Protein AF-A0A2V6ZAP8-F1 (afdb_monomer)

Solvent-accessible surface area (backbone atoms only — not comparable to full-atom values): 6050 Å² total; per-residue (Å²): 115,69,69,61,53,53,50,52,52,52,52,53,52,51,53,51,50,52,64,73,68,45,76,82,75,75,70,78,82,63,85,67,80,72,72,81,80,73,87,78,86,83,89,86,82,85,69,95,63,78,76,60,98,58,85,46,51,88,80,44,82,43,70,82,37,39,64,78,39,46,88,80,50,93,66,96,74,78,89,58,90,85,58,84,81,133

Structure (mmCIF, N/CA/C/O backbone):
data_AF-A0A2V6ZAP8-F1
#
_entry.id   AF-A0A2V6ZAP8-F1
#
loop_
_atom_site.group_PDB
_atom_site.id
_atom_site.type_symbol
_atom_site.label_atom_id
_atom_site.label_alt_id
_atom_site.label_comp_id
_atom_site.label_asym_id
_atom_site.label_entity_id
_atom_site.label_seq_id
_atom_site.pdbx_PDB_ins_code
_atom_site.Cartn_x
_atom_site.Cartn_y
_atom_site.Cartn_z
_atom_site.occupancy
_atom_site.B_iso_or_equiv
_atom_site.auth_seq_id
_atom_site.auth_comp_id
_atom_site.auth_asym_id
_atom_site.auth_atom_id
_atom_site.pdbx_PDB_model_num
ATOM 1 N N . MET A 1 1 ? -11.381 -12.088 62.389 1.00 58.28 1 MET A N 1
ATOM 2 C CA . MET A 1 1 ? -10.628 -11.096 61.579 1.00 58.28 1 MET A CA 1
ATOM 3 C C . MET A 1 1 ? -9.669 -11.711 60.554 1.00 58.28 1 MET A C 1
ATOM 5 O O . MET A 1 1 ? -9.601 -11.186 59.454 1.00 58.28 1 MET A O 1
ATOM 9 N N . SER A 1 2 ? -8.969 -12.817 60.849 1.00 64.56 2 SER A N 1
ATOM 10 C CA . SER A 1 2 ? -8.025 -13.454 59.903 1.00 64.56 2 SER A CA 1
ATOM 11 C C . SER A 1 2 ? -8.686 -13.994 58.616 1.00 64.56 2 SER A C 1
ATOM 13 O O . SER A 1 2 ? -8.232 -13.697 57.517 1.00 64.56 2 SER A O 1
ATOM 15 N N . ARG A 1 3 ? -9.840 -14.670 58.724 1.00 72.38 3 ARG A N 1
ATOM 16 C CA . ARG A 1 3 ? -10.547 -15.267 57.568 1.00 72.38 3 ARG A CA 1
ATOM 17 C C . ARG A 1 3 ? -11.0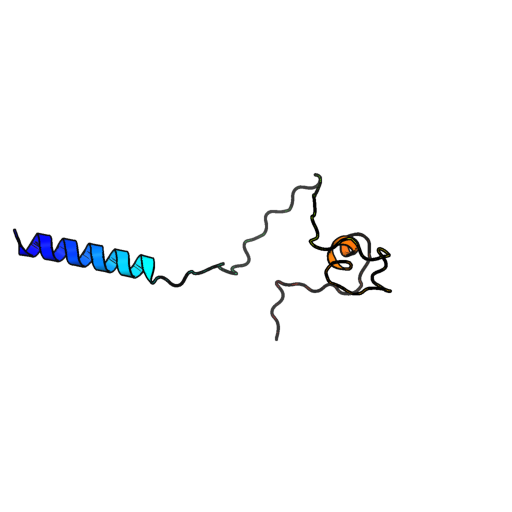28 -14.245 56.526 1.00 72.38 3 ARG A C 1
ATOM 19 O O . ARG A 1 3 ? -10.965 -14.513 55.336 1.00 72.38 3 ARG A O 1
ATOM 26 N N . VAL A 1 4 ? -11.445 -13.057 56.974 1.00 75.50 4 VAL A N 1
ATOM 27 C CA . VAL A 1 4 ? -11.901 -11.962 56.094 1.00 75.50 4 VAL A CA 1
ATOM 28 C C . VAL A 1 4 ? -10.730 -11.354 55.320 1.00 75.50 4 VAL A C 1
ATOM 30 O O . VAL A 1 4 ? -10.856 -11.058 54.137 1.00 75.50 4 VAL A O 1
ATOM 33 N N . ARG A 1 5 ? -9.563 -11.222 55.963 1.00 75.56 5 ARG A N 1
ATOM 34 C CA . ARG A 1 5 ? -8.342 -10.719 55.318 1.00 75.56 5 ARG A CA 1
ATOM 35 C C . ARG A 1 5 ? -7.788 -11.710 54.294 1.00 75.56 5 ARG A C 1
ATOM 37 O O . ARG A 1 5 ? -7.366 -11.289 53.225 1.00 75.56 5 ARG A O 1
ATOM 44 N N . ILE A 1 6 ? -7.851 -13.010 54.590 1.00 79.12 6 ILE A N 1
ATOM 45 C CA . ILE A 1 6 ? -7.459 -14.074 53.652 1.00 79.12 6 ILE A CA 1
ATOM 46 C C . ILE A 1 6 ? -8.393 -14.092 52.434 1.00 79.12 6 ILE A C 1
ATOM 48 O O . ILE A 1 6 ? -7.915 -14.164 51.306 1.00 79.12 6 ILE A O 1
ATOM 52 N N . ALA A 1 7 ? -9.706 -13.944 52.643 1.00 79.00 7 ALA A N 1
ATOM 53 C CA . ALA A 1 7 ? -10.671 -13.860 51.548 1.00 79.00 7 ALA A CA 1
ATOM 54 C C . ALA A 1 7 ? -10.406 -12.643 50.641 1.00 79.00 7 ALA A C 1
ATOM 56 O O . ALA A 1 7 ? -10.321 -12.792 49.425 1.00 79.00 7 ALA A O 1
ATOM 57 N N . LEU A 1 8 ? -10.179 -11.460 51.221 1.00 81.50 8 LEU A N 1
ATOM 58 C CA . LEU A 1 8 ? -9.847 -10.248 50.462 1.00 81.50 8 LEU A CA 1
ATOM 59 C C . LEU A 1 8 ? -8.554 -10.395 49.649 1.00 81.5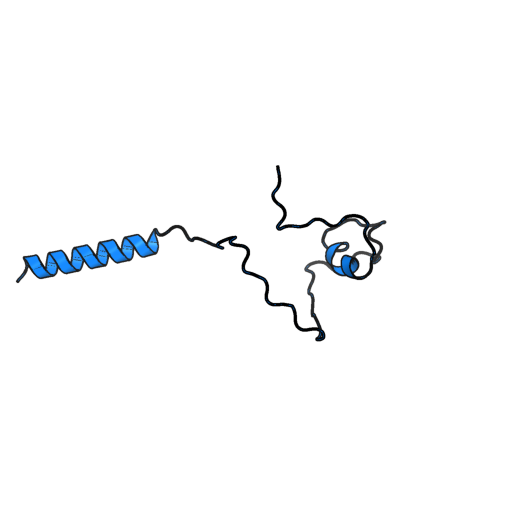0 8 LEU A C 1
ATOM 61 O O . LEU A 1 8 ? -8.535 -10.019 48.482 1.00 81.50 8 LEU A O 1
ATOM 65 N N . LEU A 1 9 ? -7.510 -10.990 50.234 1.00 83.88 9 LEU A N 1
ATOM 66 C CA . LEU A 1 9 ? -6.250 -11.262 49.535 1.00 83.88 9 LEU A CA 1
ATOM 67 C C . LEU A 1 9 ? -6.428 -12.263 48.387 1.00 83.88 9 LEU A C 1
ATOM 69 O O . LEU A 1 9 ? -5.850 -12.086 47.321 1.00 83.88 9 LEU A O 1
ATOM 73 N N . SER A 1 10 ? -7.251 -13.298 48.567 1.00 79.81 10 SER A N 1
ATOM 74 C CA . SER A 1 10 ? -7.518 -14.261 47.492 1.00 79.81 10 SER A CA 1
ATOM 75 C C . SER A 1 10 ? -8.274 -13.636 46.315 1.00 79.81 10 SER A C 1
ATOM 77 O O . SER A 1 10 ? -7.968 -13.935 45.163 1.00 79.81 10 SER A O 1
ATOM 79 N N . ILE A 1 11 ? -9.200 -12.710 46.587 1.00 85.81 11 ILE A N 1
ATOM 80 C CA . ILE A 1 11 ? -9.972 -12.003 45.557 1.00 85.81 11 ILE A CA 1
ATOM 81 C C . ILE A 1 11 ? -9.073 -11.046 44.769 1.00 85.81 11 ILE A C 1
ATOM 83 O O . ILE A 1 11 ? -9.156 -11.003 43.543 1.00 85.81 11 ILE A O 1
ATOM 87 N N . THR A 1 12 ? -8.186 -10.307 45.443 1.00 85.50 12 THR A N 1
ATOM 88 C CA . THR A 1 12 ? -7.265 -9.388 44.759 1.00 85.50 12 THR A CA 1
ATOM 89 C C . THR A 1 12 ? -6.238 -10.129 43.911 1.00 85.50 12 THR A C 1
ATOM 91 O O . THR A 1 12 ? -5.954 -9.696 42.796 1.00 85.50 12 THR A O 1
ATOM 94 N N . ILE A 1 13 ? -5.729 -11.272 44.383 1.00 87.56 13 ILE A N 1
ATOM 95 C CA . ILE A 1 13 ? -4.815 -12.120 43.606 1.00 87.56 13 ILE A CA 1
ATOM 96 C C . ILE A 1 13 ? -5.521 -12.685 42.368 1.00 87.56 13 ILE A C 1
ATOM 98 O O . ILE A 1 13 ? -4.955 -12.651 41.277 1.00 87.56 13 ILE A O 1
ATOM 102 N N . LEU A 1 14 ? -6.765 -13.154 42.508 1.00 86.12 14 LEU A N 1
ATOM 103 C CA . LEU A 1 14 ? -7.525 -13.702 41.384 1.00 86.12 14 LEU A CA 1
ATOM 104 C C . LEU A 1 14 ? -7.862 -12.624 40.340 1.00 86.12 14 LEU A C 1
ATOM 106 O O . LEU A 1 14 ? -7.755 -12.876 39.142 1.00 86.12 14 LEU A O 1
ATOM 110 N N . ALA A 1 15 ? -8.198 -11.410 40.784 1.00 83.00 15 ALA A N 1
ATOM 111 C CA . ALA A 1 15 ? -8.442 -10.272 39.901 1.00 83.00 15 ALA A CA 1
ATOM 112 C C . ALA A 1 15 ? -7.174 -9.837 39.145 1.00 83.00 15 ALA A C 1
ATOM 114 O O . ALA A 1 15 ? -7.232 -9.550 37.951 1.00 83.00 15 ALA A O 1
ATOM 115 N N . LEU A 1 16 ? -6.017 -9.833 39.816 1.00 84.00 16 LEU A N 1
ATOM 116 C CA . LEU A 1 16 ? -4.742 -9.492 39.185 1.00 84.00 16 LEU A CA 1
ATOM 117 C C . LEU A 1 16 ? -4.305 -10.562 38.174 1.00 84.00 16 LEU A C 1
ATOM 119 O O . LEU A 1 16 ? -3.845 -10.226 37.085 1.00 84.00 16 LEU A O 1
ATOM 123 N N . ALA A 1 17 ? -4.498 -11.843 38.500 1.00 81.94 17 ALA A N 1
ATOM 124 C CA . ALA A 1 17 ? -4.235 -12.943 37.578 1.00 81.94 17 ALA A CA 1
ATOM 125 C C . ALA A 1 17 ? -5.136 -12.862 36.334 1.00 81.94 17 ALA A C 1
ATOM 127 O O . ALA A 1 17 ? -4.649 -13.019 35.218 1.00 81.94 17 ALA A O 1
ATOM 128 N N . ALA A 1 18 ? -6.420 -12.535 36.500 1.00 77.50 18 ALA A N 1
ATOM 129 C CA . ALA A 1 18 ? -7.330 -12.340 35.374 1.00 77.50 18 ALA A CA 1
ATOM 130 C C . ALA A 1 18 ? -6.905 -11.177 34.460 1.00 77.50 18 ALA A C 1
ATOM 132 O O . ALA A 1 18 ? -7.074 -11.273 33.250 1.00 77.50 18 ALA A O 1
ATOM 133 N N . LEU A 1 19 ? -6.319 -10.107 35.010 1.00 74.56 19 LEU A N 1
ATOM 134 C CA . LEU A 1 19 ? -5.823 -8.975 34.222 1.00 74.56 19 LEU A CA 1
ATOM 135 C C . LEU A 1 19 ? -4.530 -9.308 33.456 1.00 74.56 19 LEU A C 1
ATOM 137 O O . LEU A 1 19 ? -4.351 -8.860 32.329 1.00 74.56 19 LEU A O 1
ATOM 141 N N . LEU A 1 20 ? -3.637 -10.100 34.059 1.00 74.31 20 LEU A N 1
ATOM 142 C CA . LEU A 1 20 ? -2.353 -10.497 33.465 1.00 74.31 20 LEU A CA 1
ATOM 143 C C . LEU A 1 20 ? -2.494 -11.594 32.401 1.00 74.31 20 LEU A C 1
ATOM 145 O O . LEU A 1 20 ? -1.715 -11.626 31.453 1.00 74.31 20 LEU A O 1
ATOM 149 N N . PHE A 1 21 ? -3.474 -12.486 32.560 1.00 68.19 21 PHE A N 1
ATOM 150 C CA . PHE A 1 21 ? -3.776 -13.561 31.609 1.00 68.19 21 PHE A CA 1
ATOM 151 C C . PHE A 1 21 ? -4.969 -13.246 30.704 1.00 68.19 21 PHE A C 1
ATOM 153 O O . PHE A 1 21 ? -5.392 -14.108 29.931 1.00 68.19 21 PHE A O 1
ATOM 160 N N . ALA A 1 22 ? -5.507 -12.023 30.767 1.00 62.28 22 ALA A N 1
ATOM 161 C CA . ALA A 1 22 ? -6.450 -11.565 29.765 1.00 62.28 22 ALA A CA 1
ATOM 162 C C . ALA A 1 22 ? -5.743 -11.644 28.403 1.00 62.28 22 ALA A C 1
ATOM 164 O O . ALA A 1 22 ? -4.672 -11.047 28.248 1.00 62.28 22 ALA A O 1
ATOM 165 N N . PRO A 1 23 ? -6.287 -12.382 27.417 1.00 59.19 23 PRO A N 1
ATOM 166 C CA . PRO A 1 23 ? -5.742 -12.337 26.075 1.00 59.19 23 PRO A CA 1
ATOM 167 C C . PRO A 1 23 ? -5.737 -10.869 25.668 1.00 59.19 23 PRO A C 1
ATOM 169 O O . PRO A 1 23 ? -6.768 -10.198 25.769 1.00 59.19 23 PRO A O 1
ATOM 172 N N . ALA A 1 24 ? -4.570 -10.360 25.274 1.00 59.31 24 ALA A N 1
ATOM 173 C CA . ALA A 1 24 ? -4.471 -9.058 24.650 1.00 59.31 24 ALA A CA 1
ATOM 174 C C . ALA A 1 24 ? -5.391 -9.109 23.430 1.00 59.31 24 ALA A C 1
ATOM 176 O O . ALA A 1 24 ? -5.036 -9.649 22.384 1.00 59.31 24 ALA A O 1
ATOM 177 N N . THR A 1 25 ? -6.612 -8.605 23.591 1.00 53.78 25 THR A N 1
ATOM 178 C CA . THR A 1 25 ? -7.558 -8.354 22.511 1.00 53.78 25 THR A CA 1
ATOM 179 C C . THR A 1 25 ? -7.036 -7.130 21.775 1.00 53.78 25 THR A C 1
ATOM 181 O O . THR A 1 25 ? -7.609 -6.045 21.783 1.00 53.78 25 THR A O 1
ATOM 184 N N . SER A 1 26 ? -5.855 -7.304 21.183 1.00 51.22 26 SER A N 1
ATOM 185 C CA . SER A 1 26 ? -5.310 -6.432 20.171 1.00 51.22 26 SER A CA 1
ATOM 186 C C . SER A 1 26 ? -6.370 -6.336 19.089 1.00 51.22 26 SER A C 1
ATOM 188 O O . SER A 1 26 ? -6.674 -7.315 18.418 1.00 51.22 26 SER A O 1
ATOM 190 N N . GLN A 1 27 ? -6.936 -5.137 18.982 1.00 51.06 27 GLN A N 1
ATOM 191 C CA . GLN A 1 27 ? -7.789 -4.695 17.891 1.00 51.06 27 GLN A CA 1
ATOM 192 C C . GLN A 1 27 ? -9.079 -5.507 17.747 1.00 51.06 27 GLN A C 1
ATOM 194 O O . GLN A 1 27 ? -9.202 -6.429 16.947 1.00 51.06 27 GLN A O 1
ATOM 199 N N . SER A 1 28 ? -10.105 -5.050 18.463 1.00 40.75 28 SER A N 1
ATOM 200 C CA . SER A 1 28 ? -11.473 -5.146 17.967 1.00 40.75 28 SER A CA 1
ATOM 201 C C . SER A 1 28 ? -11.511 -4.638 16.518 1.00 40.75 28 SER A C 1
ATOM 203 O O . SER A 1 28 ? -11.540 -3.433 16.281 1.00 40.75 28 SER A O 1
ATOM 205 N N . GLN A 1 29 ? -11.518 -5.553 15.546 1.00 53.91 29 GLN A N 1
ATOM 206 C CA . GLN A 1 29 ? -11.834 -5.297 14.136 1.00 53.91 29 GLN A CA 1
ATOM 207 C C . GLN A 1 29 ? -13.339 -5.043 13.943 1.00 53.91 29 GLN A C 1
ATOM 209 O O . GLN A 1 29 ? -13.915 -5.364 12.908 1.00 53.91 29 GLN A O 1
ATOM 214 N N . THR A 1 30 ? -14.023 -4.482 14.940 1.00 48.06 30 THR A N 1
ATOM 215 C CA . THR A 1 30 ? -15.284 -3.798 14.668 1.00 48.06 30 THR A CA 1
ATOM 216 C C . THR A 1 30 ? -14.965 -2.680 13.684 1.00 48.06 30 THR A C 1
ATOM 218 O O . THR A 1 30 ? -14.068 -1.892 13.998 1.00 48.06 30 THR A O 1
ATOM 221 N N . PRO A 1 31 ? -15.651 -2.581 12.530 1.00 53.09 31 PRO A N 1
ATOM 222 C CA . PRO A 1 31 ? -15.540 -1.431 11.649 1.00 53.09 31 PRO A CA 1
ATOM 223 C C . PRO A 1 31 ? -15.936 -0.197 12.454 1.00 53.09 31 PRO A C 1
ATOM 225 O O . PRO A 1 31 ? -17.113 0.126 12.609 1.00 53.09 31 PRO A O 1
ATOM 228 N N . GLN A 1 32 ? -14.955 0.455 13.068 1.00 52.78 32 GLN A N 1
ATOM 229 C CA . GLN A 1 32 ? -15.171 1.737 13.693 1.00 52.78 32 GLN A CA 1
ATOM 230 C C . GLN A 1 32 ? -15.498 2.648 12.522 1.00 52.78 32 GLN A C 1
ATOM 232 O O . GLN A 1 32 ? -14.682 2.766 11.608 1.00 52.78 32 GLN A O 1
ATOM 237 N N . ALA A 1 33 ? -16.717 3.193 12.498 1.00 60.19 33 ALA A N 1
ATOM 238 C CA . ALA A 1 33 ? -17.129 4.153 11.488 1.00 60.19 33 ALA A CA 1
ATOM 239 C C . ALA A 1 33 ? -16.032 5.216 11.406 1.00 60.19 33 ALA A C 1
ATOM 241 O O . ALA A 1 33 ? -15.847 5.993 12.346 1.00 60.19 33 ALA A O 1
ATOM 242 N N . SER A 1 34 ? -15.226 5.150 10.344 1.00 63.22 34 SER A N 1
ATOM 243 C CA . SER A 1 34 ? -14.085 6.038 10.201 1.00 63.22 34 SER A CA 1
ATOM 244 C C . SER A 1 34 ? -14.668 7.444 10.107 1.00 63.22 34 SER A C 1
ATOM 246 O O . SER A 1 34 ? -15.519 7.672 9.239 1.00 63.22 34 SER A O 1
ATOM 248 N N . PRO A 1 35 ? -14.318 8.366 11.021 1.00 75.94 35 PRO A N 1
ATOM 249 C CA . PRO A 1 35 ? -14.797 9.732 10.920 1.00 75.94 35 PRO A CA 1
ATOM 250 C C . PRO A 1 35 ? -14.408 10.258 9.540 1.00 75.94 35 PRO A C 1
ATOM 252 O O . PRO A 1 35 ? -13.288 10.020 9.087 1.00 75.94 35 PRO A O 1
ATOM 255 N N . THR A 1 36 ? -15.338 10.931 8.857 1.00 81.69 36 THR A N 1
ATOM 256 C CA . THR A 1 36 ?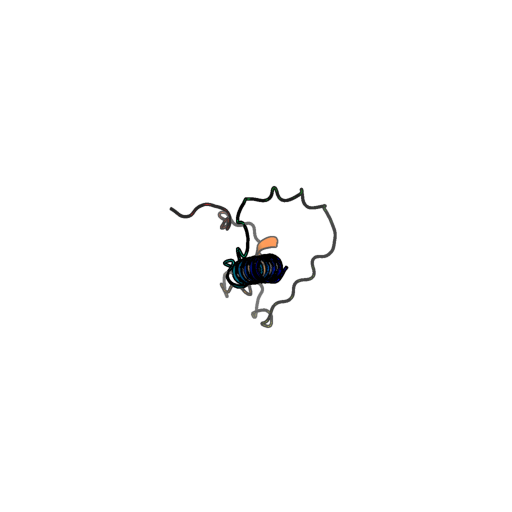 -15.086 11.496 7.528 1.00 81.69 36 THR A CA 1
ATOM 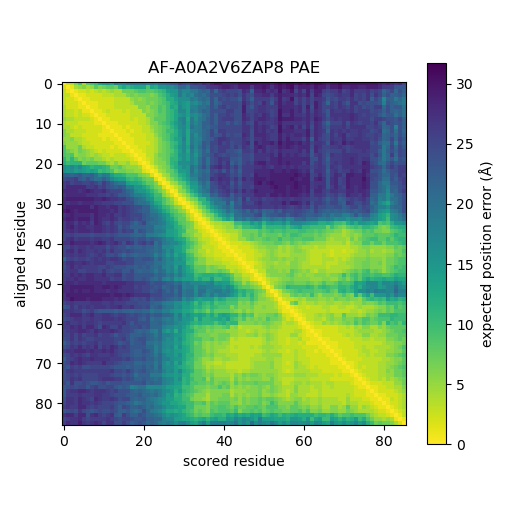257 C C . THR A 1 36 ? -13.758 12.262 7.551 1.00 81.69 36 THR A C 1
ATOM 259 O O . THR A 1 36 ? -13.639 13.213 8.333 1.00 81.69 36 THR A O 1
ATOM 262 N N . PRO A 1 37 ? -12.744 11.855 6.758 1.00 82.06 37 PRO A N 1
ATOM 263 C CA . PRO A 1 37 ? -11.439 12.498 6.796 1.00 82.06 37 PRO A CA 1
ATOM 264 C C . PRO A 1 37 ? -11.567 13.990 6.491 1.00 82.06 37 PRO A C 1
ATOM 266 O O . PRO A 1 37 ? -12.249 14.383 5.542 1.00 82.06 37 PRO A O 1
ATOM 269 N N . LYS A 1 38 ? -10.914 14.836 7.295 1.00 87.00 38 LYS A N 1
ATOM 270 C CA . LYS A 1 38 ? -10.881 16.277 7.036 1.00 87.00 38 LYS A CA 1
ATOM 271 C C . LYS A 1 38 ? -10.106 16.525 5.733 1.00 87.00 38 LYS A C 1
ATOM 273 O O . LYS A 1 38 ? -8.975 16.054 5.628 1.00 87.00 38 LYS A O 1
ATOM 278 N N . PRO A 1 39 ? -10.661 17.276 4.766 1.00 89.69 39 PRO A N 1
ATOM 279 C CA . PRO A 1 39 ? -9.930 17.617 3.555 1.00 89.69 39 PRO A CA 1
ATOM 280 C C . PRO A 1 39 ? -8.761 18.564 3.864 1.00 89.69 39 PRO A C 1
ATOM 282 O O . PRO A 1 39 ? -8.875 19.472 4.694 1.00 89.69 39 PRO A O 1
ATOM 285 N N . GLY A 1 40 ? -7.655 18.372 3.146 1.00 90.44 40 GLY A N 1
ATOM 286 C CA . GLY A 1 40 ? -6.440 19.181 3.262 1.00 90.44 40 GLY A CA 1
ATOM 287 C C . GLY A 1 40 ? -5.448 18.698 4.327 1.00 90.44 40 GLY A C 1
ATOM 288 O O . GLY A 1 40 ? -5.719 17.780 5.095 1.00 90.44 40 GLY A O 1
ATOM 289 N N . GLY A 1 41 ? -4.275 19.336 4.358 1.00 91.25 41 GLY A N 1
ATOM 290 C CA . GLY A 1 41 ? -3.132 18.945 5.191 1.00 91.25 41 GLY A CA 1
ATOM 291 C C . GLY A 1 41 ? -1.971 18.376 4.372 1.00 91.25 41 GLY A C 1
ATOM 292 O O . GLY A 1 41 ? -2.064 18.244 3.154 1.00 91.25 41 GLY A O 1
ATOM 293 N N . VAL A 1 42 ? -0.864 18.065 5.050 1.00 91.69 42 VAL A N 1
ATOM 294 C CA . VAL A 1 42 ? 0.320 17.439 4.446 1.00 91.69 42 VAL A CA 1
ATOM 295 C C . VAL A 1 42 ? 0.526 16.080 5.101 1.00 91.69 42 VAL A C 1
ATOM 297 O O . VAL A 1 42 ? 0.738 16.000 6.310 1.00 91.69 42 VAL A O 1
ATOM 300 N N . LEU A 1 43 ? 0.453 15.016 4.302 1.00 87.19 43 LEU A N 1
ATOM 301 C CA . LEU A 1 43 ? 0.754 13.660 4.744 1.00 87.19 43 LEU A CA 1
ATOM 302 C C . LEU A 1 43 ? 2.245 13.388 4.517 1.00 87.19 43 LEU A C 1
ATOM 304 O O . LEU A 1 43 ? 2.680 13.235 3.379 1.00 87.19 43 LEU A O 1
ATOM 308 N N . ASN A 1 44 ? 3.022 13.347 5.600 1.00 89.94 44 ASN A N 1
ATOM 309 C CA . ASN A 1 44 ? 4.433 12.977 5.540 1.00 89.94 44 ASN A CA 1
ATOM 310 C C . ASN A 1 44 ? 4.572 11.453 5.655 1.00 89.94 44 ASN A C 1
ATOM 312 O O . ASN A 1 44 ? 4.154 10.871 6.658 1.00 89.94 44 ASN A O 1
ATOM 316 N N . MET A 1 45 ? 5.137 10.815 4.632 1.00 82.25 45 MET A N 1
ATOM 317 C CA . MET A 1 45 ? 5.283 9.362 4.542 1.00 82.25 45 MET A CA 1
ATOM 318 C C . MET A 1 45 ? 6.762 9.000 4.509 1.00 82.25 45 MET A C 1
ATOM 320 O O . MET A 1 45 ? 7.537 9.611 3.780 1.00 82.25 45 MET A O 1
ATOM 324 N N . MET A 1 46 ? 7.140 7.991 5.291 1.00 87.06 46 MET A N 1
ATOM 325 C CA . MET A 1 46 ? 8.506 7.480 5.345 1.00 87.06 46 MET A CA 1
ATOM 326 C C . MET A 1 46 ? 8.507 6.039 4.863 1.00 87.06 46 MET A C 1
ATOM 328 O O . MET A 1 46 ? 7.726 5.216 5.342 1.00 87.06 46 MET A O 1
ATOM 332 N N . LEU A 1 47 ? 9.410 5.743 3.939 1.00 81.56 47 LEU A N 1
ATOM 333 C CA . LEU A 1 47 ? 9.668 4.396 3.466 1.00 81.56 47 LEU A CA 1
ATOM 334 C C . LEU A 1 47 ? 11.010 3.918 4.029 1.00 81.56 47 LEU A C 1
ATOM 336 O O . LEU A 1 47 ? 11.915 4.720 4.257 1.00 81.56 47 LEU A O 1
ATOM 340 N N . ARG A 1 48 ? 11.123 2.617 4.320 1.00 83.56 48 ARG A N 1
ATOM 341 C CA . ARG A 1 48 ? 12.365 2.055 4.870 1.00 83.56 48 ARG A CA 1
ATOM 342 C C . ARG A 1 48 ? 13.471 1.950 3.822 1.00 83.56 48 ARG A C 1
ATOM 344 O O . ARG A 1 48 ? 14.636 2.131 4.163 1.00 83.56 48 ARG A O 1
ATOM 351 N N . GLU A 1 49 ? 13.105 1.620 2.595 1.00 81.12 49 GLU A N 1
ATOM 352 C CA . GLU A 1 49 ? 14.007 1.615 1.450 1.00 81.12 49 GLU A CA 1
ATOM 353 C C . GLU A 1 49 ? 13.994 2.957 0.724 1.00 81.12 49 GLU A C 1
ATOM 355 O O . GLU A 1 49 ? 13.012 3.700 0.778 1.00 81.12 49 GLU A O 1
ATOM 360 N N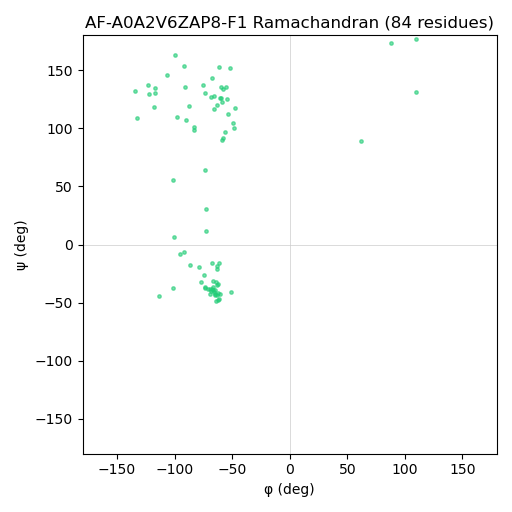 . ASP A 1 50 ? 15.111 3.254 0.058 1.00 75.94 50 ASP A N 1
ATOM 361 C CA . ASP A 1 50 ? 15.142 4.330 -0.922 1.00 75.94 50 ASP A CA 1
ATOM 362 C C . ASP A 1 50 ? 14.159 3.999 -2.047 1.00 75.94 50 ASP A C 1
ATOM 364 O O . ASP A 1 50 ? 13.842 2.830 -2.307 1.00 75.94 50 ASP A O 1
ATOM 368 N N . LEU A 1 51 ? 13.649 5.035 -2.693 1.00 68.69 51 LEU A N 1
ATOM 369 C CA . LEU A 1 51 ? 12.718 4.853 -3.784 1.00 68.69 51 LEU A CA 1
ATOM 370 C C . LEU A 1 51 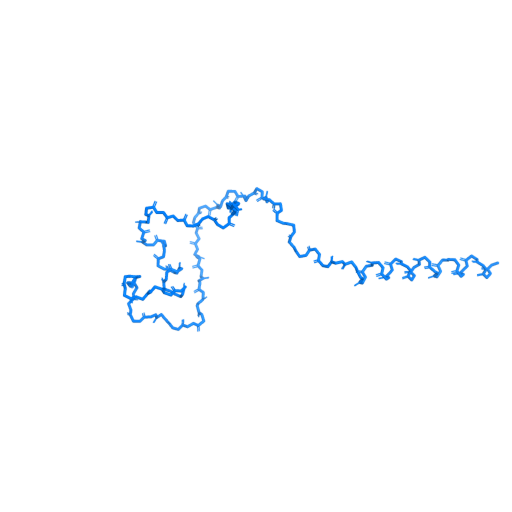? 13.395 4.027 -4.888 1.00 68.69 51 LEU A C 1
ATOM 372 O O . LEU A 1 51 ? 14.546 4.283 -5.248 1.00 68.69 51 LEU A O 1
ATOM 376 N N . SER A 1 52 ? 12.683 3.040 -5.441 1.00 64.88 52 SER A N 1
ATOM 377 C CA . SER A 1 52 ? 13.173 2.318 -6.618 1.00 64.88 52 SER A CA 1
ATOM 378 C C . SER A 1 52 ? 13.556 3.302 -7.720 1.00 64.88 52 SER A C 1
ATOM 380 O O . SER A 1 52 ? 12.972 4.384 -7.824 1.00 64.88 52 SER A O 1
ATOM 382 N N . GLN A 1 53 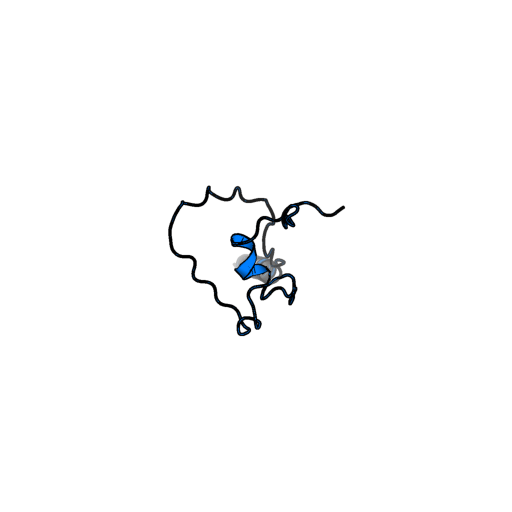? 14.504 2.918 -8.578 1.00 63.06 53 GLN A N 1
ATOM 383 C CA . GLN A 1 53 ? 14.803 3.664 -9.799 1.00 63.06 53 GLN A CA 1
ATOM 384 C C . GLN A 1 53 ? 13.542 3.739 -10.676 1.00 63.06 53 GLN A C 1
ATOM 386 O O . GLN A 1 53 ? 13.280 2.861 -11.484 1.00 63.06 53 GLN A O 1
ATOM 391 N N . GLY A 1 54 ? 12.734 4.780 -10.475 1.00 64.81 54 GLY A N 1
ATOM 392 C CA . GLY A 1 54 ? 11.481 5.013 -11.181 1.00 64.81 54 GLY A CA 1
ATOM 393 C C . GLY A 1 54 ? 10.242 4.827 -10.304 1.00 64.81 54 GLY A C 1
ATOM 394 O O . GLY A 1 54 ? 10.048 3.801 -9.663 1.00 64.81 54 GLY A O 1
ATOM 395 N N . PHE A 1 55 ? 9.341 5.810 -10.361 1.00 70.81 55 PHE A N 1
ATOM 396 C CA . PHE A 1 55 ? 7.959 5.724 -9.860 1.00 70.81 55 PHE A CA 1
ATOM 397 C C . PHE A 1 55 ? 7.056 4.843 -10.753 1.00 70.81 55 PHE A C 1
ATOM 399 O O . PHE A 1 55 ? 5.830 4.875 -10.642 1.00 70.81 55 PHE A O 1
ATOM 406 N N . SER A 1 56 ? 7.644 4.092 -11.689 1.00 77.88 56 SER A N 1
ATOM 407 C CA . SER A 1 56 ? 6.911 3.242 -12.619 1.00 77.88 56 SER A CA 1
ATOM 408 C C . SER A 1 56 ? 6.588 1.906 -11.959 1.00 77.88 56 SER A C 1
ATOM 410 O O . SER A 1 56 ? 7.417 0.997 -11.914 1.00 77.88 56 SER A O 1
ATOM 412 N N . ILE A 1 57 ? 5.341 1.757 -11.508 1.00 80.69 57 ILE A N 1
ATOM 413 C CA . ILE A 1 57 ? 4.837 0.481 -10.972 1.00 80.69 57 ILE A CA 1
ATOM 414 C C . ILE A 1 57 ? 4.871 -0.659 -12.007 1.00 80.69 57 ILE A C 1
ATOM 416 O O . ILE A 1 57 ? 4.750 -1.825 -11.647 1.00 80.69 57 ILE A O 1
ATOM 420 N N . HIS A 1 58 ? 5.014 -0.325 -13.295 1.00 83.06 58 HIS A N 1
ATOM 421 C CA . HIS A 1 58 ? 5.101 -1.292 -14.390 1.00 83.06 58 HIS A CA 1
ATOM 422 C C . HIS A 1 58 ? 6.488 -1.927 -14.518 1.00 83.06 58 HIS A C 1
ATOM 424 O O . HIS A 1 58 ? 6.617 -2.973 -15.146 1.00 83.06 58 HIS A O 1
ATOM 430 N N . GLU A 1 59 ? 7.513 -1.298 -13.944 1.00 81.69 59 GLU A N 1
ATOM 431 C CA . GLU A 1 59 ? 8.891 -1.790 -13.974 1.00 81.69 59 GLU A CA 1
ATOM 432 C C . GLU A 1 59 ? 9.271 -2.462 -12.650 1.00 81.69 59 GLU A C 1
ATOM 434 O O . GLU A 1 59 ? 9.938 -3.493 -12.646 1.00 81.69 59 GLU A O 1
ATOM 439 N N . THR A 1 60 ? 8.801 -1.921 -11.521 1.00 77.81 60 THR A N 1
ATOM 440 C CA . THR A 1 60 ? 9.029 -2.481 -10.183 1.00 77.81 60 THR A CA 1
ATOM 441 C C . THR A 1 60 ? 7.713 -2.525 -9.408 1.00 77.81 60 THR A C 1
ATOM 443 O O . THR A 1 60 ? 7.197 -1.493 -8.997 1.00 77.81 60 THR A O 1
ATOM 446 N N . ALA A 1 61 ? 7.168 -3.727 -9.197 1.00 78.06 61 ALA A N 1
ATOM 447 C CA . ALA A 1 61 ? 5.894 -3.953 -8.503 1.00 78.06 61 ALA A CA 1
ATOM 448 C C . ALA A 1 61 ? 6.106 -4.406 -7.046 1.00 78.06 61 ALA A C 1
ATOM 450 O O . ALA A 1 61 ? 5.649 -5.470 -6.625 1.00 78.06 61 ALA A O 1
ATOM 451 N N . THR A 1 62 ? 6.849 -3.616 -6.274 1.00 84.00 62 THR A N 1
ATOM 452 C CA . THR A 1 62 ? 7.094 -3.860 -4.843 1.00 84.00 62 THR A CA 1
ATOM 453 C C . THR A 1 62 ? 6.184 -2.990 -3.979 1.00 84.00 62 THR A C 1
ATOM 455 O O . THR A 1 62 ? 5.623 -1.992 -4.427 1.00 84.00 62 THR A O 1
ATOM 458 N N . ILE A 1 63 ? 6.029 -3.330 -2.697 1.00 81.81 63 ILE A N 1
ATOM 459 C CA . ILE A 1 63 ? 5.155 -2.548 -1.809 1.00 81.81 63 ILE A CA 1
ATOM 460 C C . ILE A 1 63 ? 5.661 -1.112 -1.615 1.00 81.81 63 ILE A C 1
ATOM 462 O O . ILE A 1 63 ? 4.876 -0.175 -1.524 1.00 81.81 63 ILE A O 1
ATOM 466 N N . SER A 1 64 ? 6.979 -0.942 -1.640 1.00 82.62 64 SER A N 1
ATOM 467 C CA . SER A 1 64 ? 7.700 0.328 -1.571 1.00 82.62 64 SER A CA 1
ATOM 468 C C . SER A 1 64 ? 7.461 1.280 -2.724 1.00 82.62 64 SER A C 1
ATOM 470 O O . SER A 1 64 ? 7.747 2.463 -2.604 1.00 82.62 64 SER A O 1
ATOM 472 N N . THR A 1 65 ? 6.960 0.780 -3.841 1.00 84.12 65 THR A N 1
ATOM 473 C CA . THR A 1 65 ? 6.829 1.546 -5.080 1.00 84.12 65 THR A CA 1
ATOM 474 C C . THR A 1 65 ? 5.363 1.744 -5.394 1.00 84.12 65 THR A C 1
ATOM 476 O O . THR A 1 65 ? 4.917 2.865 -5.627 1.00 84.12 65 THR A O 1
ATOM 479 N N . VAL A 1 66 ? 4.582 0.675 -5.253 1.00 85.12 66 VAL A N 1
ATOM 480 C CA . VAL A 1 66 ? 3.135 0.691 -5.425 1.00 85.12 66 VAL A CA 1
ATOM 481 C C . VAL A 1 66 ? 2.462 1.570 -4.373 1.00 85.12 66 VAL A C 1
ATOM 483 O O . VAL A 1 66 ? 1.663 2.425 -4.737 1.00 85.12 66 VAL A O 1
ATOM 486 N N . TRP A 1 67 ? 2.785 1.418 -3.085 1.00 83.75 67 TRP A N 1
ATOM 487 C CA . TRP A 1 67 ? 2.080 2.142 -2.020 1.00 83.75 67 TRP A CA 1
ATOM 488 C C . TRP A 1 67 ? 2.219 3.676 -2.105 1.00 83.75 67 TRP A C 1
ATOM 490 O O . TRP A 1 67 ? 1.189 4.352 -2.069 1.00 83.75 67 TRP A O 1
ATOM 500 N N . PRO A 1 68 ? 3.423 4.261 -2.292 1.00 85.94 68 PRO A N 1
ATOM 501 C CA . PRO A 1 68 ? 3.545 5.709 -2.461 1.00 85.94 68 PRO A CA 1
ATOM 502 C C . PRO A 1 68 ? 3.081 6.221 -3.835 1.00 85.94 68 PRO A C 1
ATOM 504 O O . PRO A 1 68 ? 2.670 7.376 -3.926 1.00 85.94 68 PRO A O 1
ATOM 507 N N . ALA A 1 69 ? 3.120 5.405 -4.898 1.00 85.88 69 ALA A N 1
ATOM 508 C CA . ALA A 1 69 ? 2.678 5.818 -6.238 1.00 85.88 69 ALA A CA 1
ATOM 509 C C . ALA A 1 69 ? 1.171 5.615 -6.488 1.00 85.88 69 ALA A C 1
ATOM 511 O O . ALA A 1 69 ? 0.617 6.223 -7.403 1.00 85.88 69 ALA A O 1
ATOM 512 N N . MET A 1 70 ? 0.489 4.797 -5.679 1.00 85.62 70 MET A N 1
ATOM 513 C CA . MET A 1 70 ? -0.941 4.492 -5.809 1.00 85.62 70 MET A CA 1
ATOM 514 C C . MET A 1 70 ? -1.853 5.728 -5.915 1.00 85.62 70 MET A C 1
ATOM 516 O O . MET A 1 70 ? -2.747 5.701 -6.758 1.00 85.62 70 MET A O 1
ATOM 520 N N . PRO A 1 71 ? 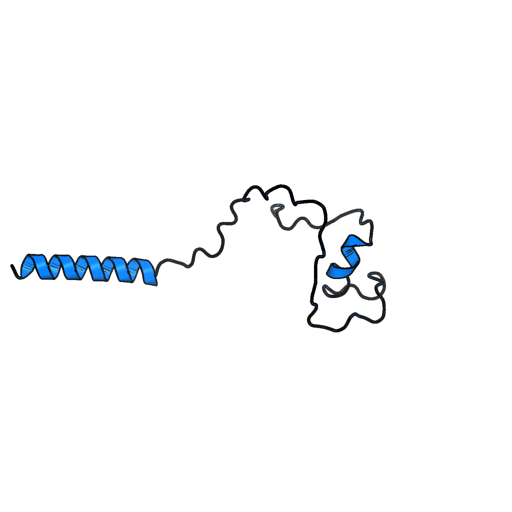-1.642 6.823 -5.152 1.00 84.75 71 PRO A N 1
ATOM 521 C CA . PRO A 1 71 ? -2.448 8.040 -5.290 1.00 84.75 71 PRO A CA 1
ATOM 522 C C . PRO A 1 71 ? -2.324 8.730 -6.657 1.00 84.75 71 PRO A C 1
ATOM 524 O O . PRO A 1 71 ? -3.202 9.505 -7.030 1.00 84.75 71 PRO A O 1
ATOM 527 N N . CYS A 1 72 ? -1.246 8.472 -7.402 1.00 85.56 72 CYS A N 1
ATOM 528 C CA . CYS A 1 72 ? -0.968 9.094 -8.697 1.00 85.56 72 CYS A CA 1
ATOM 529 C C . CYS A 1 72 ? -1.505 8.280 -9.886 1.00 85.56 72 CYS A C 1
ATOM 531 O O . CYS A 1 72 ? -1.415 8.736 -11.026 1.00 85.56 72 CYS A O 1
ATOM 533 N N . LEU A 1 73 ? -2.033 7.075 -9.650 1.00 86.06 73 LEU A N 1
ATOM 534 C CA . LEU A 1 73 ? -2.395 6.120 -10.694 1.00 86.06 73 LEU A CA 1
ATOM 535 C C . LEU A 1 73 ? -3.878 5.754 -10.601 1.00 86.06 73 LEU A C 1
ATOM 537 O O . LEU A 1 73 ? -4.380 5.358 -9.550 1.00 86.06 73 LEU A O 1
ATOM 541 N N . SER A 1 74 ? -4.586 5.851 -11.727 1.00 88.81 74 SER A N 1
ATOM 542 C CA . SER A 1 74 ? -5.993 5.449 -11.816 1.00 88.81 74 SER A CA 1
ATOM 543 C C . SER A 1 74 ? -6.087 3.941 -12.055 1.00 88.81 74 SER A C 1
ATOM 545 O O . SER A 1 74 ? -5.914 3.464 -13.176 1.00 88.81 74 SER A O 1
ATOM 547 N N . ASN A 1 75 ? -6.313 3.179 -10.985 1.00 85.12 75 ASN A N 1
ATOM 548 C CA . ASN A 1 75 ? -6.404 1.721 -11.034 1.00 85.12 75 ASN A CA 1
ATOM 549 C C . ASN A 1 75 ? -7.858 1.274 -11.268 1.00 85.12 75 ASN A C 1
ATOM 551 O O . ASN A 1 75 ? -8.765 1.766 -10.601 1.00 85.12 75 ASN A O 1
ATOM 555 N N . LEU A 1 76 ? -8.087 0.307 -12.171 1.00 90.12 76 LEU A N 1
ATOM 556 C CA . LEU A 1 76 ? -9.428 -0.270 -12.401 1.00 90.12 76 LEU A CA 1
ATOM 557 C C . LEU A 1 76 ? -9.939 -1.071 -11.197 1.00 90.12 76 LEU A C 1
ATOM 559 O O . LEU A 1 76 ? -11.144 -1.156 -10.970 1.00 90.12 76 LEU A O 1
ATOM 563 N N . VAL A 1 77 ? -9.023 -1.693 -10.458 1.00 87.44 77 VAL A N 1
ATOM 564 C CA . VAL A 1 77 ? -9.321 -2.519 -9.291 1.00 87.44 77 VAL A CA 1
ATOM 565 C C . VAL A 1 77 ? -8.357 -2.122 -8.186 1.00 87.44 77 VAL A C 1
ATOM 567 O O . VAL A 1 77 ? -7.152 -2.033 -8.415 1.00 87.44 77 VAL A O 1
ATOM 570 N N . LEU A 1 78 ? -8.893 -1.901 -6.988 1.00 87.31 78 LEU A N 1
ATOM 571 C CA . LEU A 1 78 ? -8.112 -1.671 -5.783 1.00 87.31 78 LEU A CA 1
ATOM 572 C C . LEU A 1 78 ? -8.512 -2.702 -4.733 1.00 87.31 78 LEU A C 1
ATOM 574 O O . LEU A 1 78 ? -9.694 -3.006 -4.561 1.00 87.31 78 LEU A O 1
ATOM 578 N N . PHE A 1 79 ? -7.515 -3.252 -4.049 1.00 86.56 79 PHE A N 1
ATOM 579 C CA . PHE A 1 79 ? -7.752 -4.155 -2.937 1.00 86.56 79 PHE A CA 1
ATOM 580 C C . PHE A 1 79 ? -8.358 -3.386 -1.758 1.00 86.56 79 PHE A C 1
ATOM 582 O O . PHE A 1 79 ? 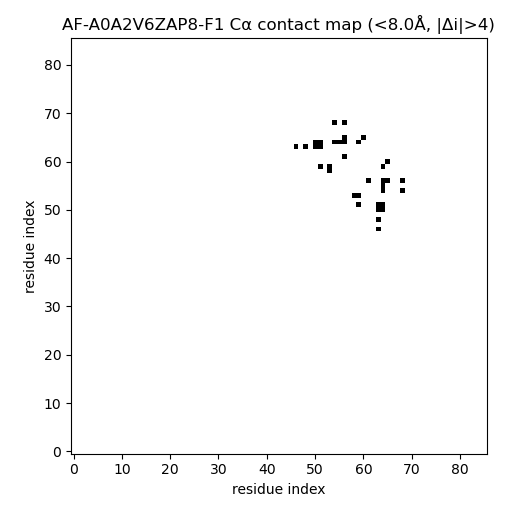-7.797 -2.384 -1.315 1.00 86.56 79 PHE A O 1
ATOM 589 N N . ASP A 1 80 ? -9.488 -3.875 -1.249 1.00 87.19 80 ASP A N 1
ATOM 590 C CA . ASP A 1 80 ? -10.105 -3.373 -0.025 1.00 87.19 80 ASP A CA 1
ATOM 591 C C . ASP A 1 80 ? -9.710 -4.285 1.149 1.00 87.19 80 ASP A C 1
ATOM 593 O O . ASP A 1 80 ? -10.191 -5.420 1.216 1.00 87.19 80 ASP A O 1
ATOM 597 N N . PRO A 1 81 ? -8.860 -3.818 2.083 1.00 81.56 81 PRO A N 1
ATOM 598 C CA . PRO A 1 81 ? -8.415 -4.621 3.219 1.00 81.56 81 PRO A CA 1
ATOM 599 C C . PRO A 1 81 ? -9.532 -4.941 4.219 1.00 81.56 81 PRO A C 1
ATOM 601 O O . PRO A 1 81 ? -9.351 -5.818 5.062 1.00 81.56 81 PRO A O 1
ATOM 604 N N . LEU A 1 82 ? -10.665 -4.235 4.165 1.00 83.88 82 LEU A N 1
ATOM 605 C CA . LEU A 1 82 ? -11.809 -4.459 5.052 1.00 83.88 82 LEU A CA 1
ATOM 606 C C . LEU A 1 82 ? -12.859 -5.383 4.431 1.00 83.88 82 LEU A C 1
ATOM 608 O O . LEU A 1 82 ? -13.801 -5.801 5.112 1.00 83.88 82 LEU A O 1
ATOM 612 N N . LYS A 1 83 ? -12.711 -5.724 3.149 1.00 85.69 83 LYS A N 1
ATOM 613 C CA . LYS A 1 83 ? -13.605 -6.656 2.474 1.00 85.69 83 LYS A CA 1
ATOM 614 C C . LYS A 1 83 ? -13.322 -8.080 2.952 1.00 85.69 83 LYS A C 1
ATOM 616 O O . LYS A 1 83 ? -12.182 -8.534 2.954 1.00 85.69 83 LYS A O 1
ATOM 621 N N . LYS A 1 84 ? -14.378 -8.799 3.346 1.00 83.44 84 LYS A N 1
ATOM 622 C CA . LYS A 1 84 ? -14.284 -10.198 3.783 1.00 83.44 84 LYS A CA 1
ATOM 623 C C . LYS A 1 84 ? -13.743 -11.077 2.646 1.00 83.44 84 LYS A C 1
ATOM 625 O O . LYS A 1 84 ? -14.314 -11.080 1.557 1.00 83.44 84 LYS A O 1
ATOM 630 N N . THR A 1 85 ? -12.677 -11.824 2.926 1.00 79.94 85 THR A N 1
ATOM 631 C CA . THR A 1 85 ? -12.172 -12.907 2.068 1.00 79.94 85 THR A CA 1
ATOM 632 C C . THR A 1 85 ? -13.089 -14.126 2.201 1.00 79.94 85 THR A C 1
ATOM 634 O O . THR A 1 85 ? -13.540 -14.418 3.312 1.00 79.94 85 THR A O 1
ATOM 637 N N . GLU A 1 86 ? -13.413 -14.782 1.083 1.00 70.75 86 GLU A N 1
ATOM 638 C CA . GLU A 1 86 ? -14.252 -15.996 1.052 1.00 70.75 86 GLU A CA 1
ATOM 639 C C . GLU A 1 86 ? -13.602 -17.197 1.749 1.00 70.75 86 GLU A C 1
ATOM 641 O O . GLU A 1 86 ? -12.357 -17.328 1.675 1.00 70.75 86 GLU A O 1
#

Radius of gyration: 25.04 Å; Cα contacts (8 Å, |Δi|>4): 18; chains: 1; bounding box: 32×35×76 Å

Secondary structure (DSSP, 8-state):
-HHHHHHHHHHHHHHHHHHHSS-----------PPPPPS--------SSPPPSSS-TTT--SHHHHHHHGGGS--S----TTSPP-

Sequence (86 aa):
MSRVRIALLSITILALAALLFAPATSQSQTPQASPTPKPGGVLNMMLREDLSQGFSIHETATISTVWPAMPCLSNLVLFDPLKKTE

Foldseek 3Di:
DVVVVVVVVVVVVVVVVCVVPVPPPPDPPPPPPPPDDDPDDDDDDDDPDDAPPDLDCVVPVDCSNCVVSVVVDDDPDDDDPNDDDD

Mean predicted aligned error: 15.2 Å

pLDDT: mean 77.09, std 11.81, range [40.75, 91.69]